Protein AF-A0A921BM85-F1 (afdb_monomer_lite)

Structure (mmCIF, N/CA/C/O backbone):
data_AF-A0A921BM85-F1
#
_entry.id   AF-A0A921BM85-F1
#
loop_
_atom_site.group_PDB
_atom_site.id
_atom_site.type_symbol
_atom_site.label_atom_id
_atom_site.label_alt_id
_atom_site.label_comp_id
_atom_site.label_asym_id
_atom_site.label_entity_id
_atom_site.label_seq_id
_atom_site.pdbx_PDB_ins_code
_atom_site.Cartn_x
_atom_site.Cartn_y
_atom_site.Cartn_z
_atom_site.occupancy
_atom_site.B_iso_or_equiv
_atom_site.auth_seq_id
_atom_site.auth_comp_id
_atom_site.auth_asym_id
_atom_site.auth_atom_id
_atom_site.pdbx_PDB_model_num
ATOM 1 N N . MET A 1 1 ? 4.357 -7.277 -41.636 1.00 55.91 1 MET A N 1
ATOM 2 C CA . MET A 1 1 ? 4.014 -5.890 -41.242 1.00 55.91 1 MET A CA 1
ATOM 3 C C . MET A 1 1 ? 2.924 -5.832 -40.171 1.00 55.91 1 MET A C 1
ATOM 5 O O . MET A 1 1 ? 3.113 -5.083 -39.227 1.00 55.91 1 MET A O 1
ATOM 9 N N . LEU A 1 2 ? 1.863 -6.655 -40.232 1.00 60.12 2 LEU A N 1
ATOM 10 C CA . LEU A 1 2 ? 0.799 -6.682 -39.207 1.00 60.12 2 LEU A CA 1
ATOM 11 C C . LEU A 1 2 ? 1.281 -7.098 -37.794 1.00 60.12 2 LEU A C 1
ATOM 13 O O . LEU A 1 2 ? 0.870 -6.494 -36.815 1.00 60.12 2 LEU A O 1
ATOM 17 N N . LEU A 1 3 ? 2.203 -8.070 -37.698 1.00 61.19 3 LEU A N 1
ATOM 18 C CA . LEU A 1 3 ? 2.743 -8.574 -36.419 1.00 61.19 3 LEU A CA 1
ATOM 19 C C . LEU A 1 3 ? 3.616 -7.556 -35.665 1.00 61.19 3 LEU A C 1
ATOM 21 O O . LEU A 1 3 ? 3.612 -7.526 -34.447 1.00 61.19 3 LEU A O 1
ATOM 25 N N . ALA A 1 4 ? 4.369 -6.708 -36.371 1.00 62.47 4 ALA A N 1
ATOM 26 C CA . ALA A 1 4 ? 5.196 -5.685 -35.722 1.00 62.47 4 ALA A CA 1
ATOM 27 C C . ALA A 1 4 ? 4.342 -4.526 -35.180 1.00 62.47 4 ALA A C 1
ATOM 29 O O . ALA A 1 4 ? 4.653 -3.966 -34.132 1.00 62.47 4 ALA A O 1
ATOM 30 N N . ALA A 1 5 ? 3.250 -4.198 -35.882 1.00 64.81 5 ALA A N 1
ATOM 31 C CA . ALA A 1 5 ? 2.274 -3.215 -35.428 1.00 64.81 5 ALA A CA 1
ATOM 32 C C . ALA A 1 5 ? 1.496 -3.714 -34.200 1.00 64.81 5 ALA A C 1
ATOM 34 O O . ALA A 1 5 ? 1.294 -2.938 -33.269 1.00 64.81 5 ALA A O 1
ATOM 35 N N . SER A 1 6 ? 1.135 -5.006 -34.155 1.00 75.25 6 SER A N 1
ATOM 36 C CA . SER A 1 6 ? 0.474 -5.589 -32.980 1.00 75.25 6 SER A CA 1
ATOM 37 C C . SER A 1 6 ? 1.398 -5.619 -31.765 1.00 75.25 6 SER A C 1
ATOM 39 O O . SER A 1 6 ? 1.010 -5.117 -30.719 1.00 75.25 6 SER A O 1
ATOM 41 N N . THR A 1 7 ? 2.657 -6.054 -31.915 1.00 82.19 7 THR A N 1
ATOM 42 C CA . THR A 1 7 ? 3.611 -6.084 -30.791 1.00 82.19 7 THR A CA 1
ATOM 43 C C . THR A 1 7 ? 3.827 -4.702 -30.166 1.00 82.19 7 THR A C 1
ATOM 45 O O . THR A 1 7 ? 3.972 -4.590 -28.951 1.00 82.19 7 THR A O 1
ATOM 48 N N . GLY A 1 8 ? 3.845 -3.635 -30.974 1.00 83.44 8 GLY A N 1
ATOM 49 C CA . GLY A 1 8 ? 3.953 -2.265 -30.465 1.00 83.44 8 GLY A CA 1
ATOM 50 C C . GLY A 1 8 ? 2.745 -1.846 -29.621 1.00 83.44 8 GLY A C 1
ATOM 51 O O . GLY A 1 8 ? 2.917 -1.254 -28.554 1.00 83.44 8 GLY A O 1
ATOM 52 N N . GLU A 1 9 ? 1.533 -2.189 -30.062 1.00 87.19 9 GLU A N 1
ATOM 53 C CA . GLU A 1 9 ? 0.307 -1.930 -29.300 1.00 87.19 9 GLU A CA 1
ATOM 54 C C . GLU A 1 9 ? 0.240 -2.784 -28.022 1.00 87.19 9 GLU A C 1
ATOM 56 O O . GLU A 1 9 ? -0.127 -2.277 -26.959 1.00 87.19 9 GLU A O 1
ATOM 61 N N . ASP A 1 10 ? 0.668 -4.046 -28.095 1.00 88.81 10 ASP A N 1
ATOM 62 C CA . ASP A 1 10 ? 0.732 -4.968 -26.957 1.00 88.81 10 ASP A CA 1
ATOM 63 C C . ASP A 1 10 ? 1.700 -4.466 -25.876 1.00 88.81 10 ASP A C 1
ATOM 65 O O . ASP A 1 10 ? 1.360 -4.451 -24.691 1.00 88.81 10 ASP A O 1
ATOM 69 N N . LEU A 1 11 ? 2.882 -3.978 -26.271 1.00 88.69 11 LEU A N 1
ATOM 70 C CA . LEU A 1 11 ? 3.843 -3.372 -25.346 1.00 88.69 11 LEU A CA 1
ATOM 71 C C . LEU A 1 11 ? 3.290 -2.102 -24.700 1.00 88.69 11 LEU A C 1
ATOM 73 O O . LEU A 1 11 ? 3.440 -1.913 -23.491 1.00 88.69 11 LEU A O 1
ATOM 77 N N . LEU A 1 12 ? 2.629 -1.243 -25.477 1.00 90.19 12 LEU A N 1
ATOM 78 C CA . LEU A 1 12 ? 2.027 -0.024 -24.944 1.00 90.19 12 LEU A CA 1
ATOM 79 C C . LEU A 1 12 ? 0.931 -0.353 -23.921 1.00 90.19 12 LEU A C 1
ATOM 81 O O . LEU A 1 12 ? 0.907 0.228 -22.835 1.00 90.19 12 LEU A O 1
ATOM 85 N N . ARG A 1 13 ? 0.064 -1.327 -24.220 1.00 90.62 13 ARG A N 1
ATOM 86 C CA . ARG A 1 13 ? -0.954 -1.814 -23.276 1.00 90.62 13 ARG A CA 1
ATOM 87 C C . ARG A 1 13 ? -0.318 -2.409 -22.023 1.00 90.62 13 ARG A C 1
ATOM 89 O O . ARG A 1 13 ? -0.761 -2.079 -20.925 1.00 90.62 13 ARG A O 1
ATOM 96 N N . ALA A 1 14 ? 0.730 -3.217 -22.169 1.00 90.56 14 ALA A N 1
ATOM 97 C CA . ALA A 1 14 ? 1.435 -3.821 -21.042 1.00 90.56 14 ALA A CA 1
ATOM 98 C C . ALA A 1 14 ? 2.052 -2.764 -20.112 1.00 90.56 14 ALA A C 1
ATOM 100 O O . ALA A 1 14 ? 1.903 -2.856 -18.894 1.00 90.56 14 ALA A O 1
ATOM 101 N N . VAL A 1 15 ? 2.683 -1.722 -20.665 1.00 92.25 15 VAL A N 1
ATOM 102 C CA . VAL A 1 15 ? 3.244 -0.615 -19.873 1.00 92.25 15 VAL A CA 1
ATOM 103 C C . VAL A 1 15 ? 2.140 0.178 -19.178 1.00 92.25 15 VAL A C 1
ATOM 105 O O . VAL A 1 15 ? 2.256 0.457 -17.988 1.00 92.25 15 VAL A O 1
ATOM 108 N N . LEU A 1 16 ? 1.051 0.509 -19.875 1.00 93.12 16 LEU A N 1
ATOM 109 C CA . LEU A 1 16 ? -0.053 1.276 -19.290 1.00 93.12 16 LEU A CA 1
ATOM 110 C C . LEU A 1 16 ? -0.793 0.504 -18.192 1.00 93.12 16 LEU A C 1
ATOM 112 O O . LEU A 1 16 ? -1.207 1.099 -17.201 1.00 93.12 16 LEU A O 1
ATOM 116 N N . GLN A 1 17 ? -0.941 -0.813 -18.336 1.00 93.38 17 GLN A N 1
ATOM 117 C CA . GLN A 1 17 ? -1.547 -1.665 -17.310 1.00 93.38 17 GLN A CA 1
ATOM 118 C C . GLN A 1 17 ? -0.592 -1.941 -16.143 1.00 93.38 17 GLN A C 1
ATOM 120 O O . GLN A 1 17 ? -1.032 -2.038 -14.998 1.00 93.38 17 GLN A O 1
ATOM 125 N N . GLY A 1 18 ? 0.712 -2.043 -16.415 1.00 92.00 18 GLY A N 1
ATOM 126 C CA . GLY A 1 18 ? 1.743 -2.271 -15.403 1.00 92.00 18 GLY A CA 1
ATOM 127 C C . GLY A 1 18 ? 2.150 -1.015 -14.629 1.00 92.00 18 GLY A C 1
ATOM 128 O O . GLY A 1 18 ? 2.615 -1.129 -13.495 1.00 92.00 18 GLY A O 1
ATOM 129 N N . ALA A 1 19 ? 1.953 0.178 -15.195 1.00 94.56 19 ALA A N 1
ATOM 130 C CA . ALA A 1 19 ? 2.369 1.432 -14.578 1.00 94.56 19 ALA A CA 1
ATOM 131 C C . ALA A 1 19 ? 1.683 1.699 -13.224 1.00 94.56 19 ALA A C 1
ATOM 133 O O . ALA A 1 19 ? 2.415 1.929 -12.265 1.00 94.56 19 ALA A O 1
ATOM 134 N N . PRO A 1 20 ? 0.345 1.605 -13.063 1.00 94.81 20 PRO A N 1
ATOM 135 C CA . PRO A 1 20 ? -0.296 1.861 -11.772 1.00 94.81 20 PRO A CA 1
ATOM 136 C C . PRO A 1 20 ? 0.205 0.961 -10.625 1.00 94.81 20 PRO A C 1
ATOM 138 O O . PRO A 1 20 ? 0.651 1.507 -9.612 1.00 94.81 20 PRO A O 1
ATOM 141 N N . PRO A 1 21 ? 0.206 -0.386 -10.736 1.00 93.62 21 PRO A N 1
ATOM 142 C CA . PRO A 1 21 ? 0.743 -1.228 -9.668 1.00 93.62 21 PRO A CA 1
ATOM 143 C C . PRO A 1 21 ? 2.261 -1.053 -9.512 1.00 93.62 21 PRO A C 1
ATOM 145 O O . PRO A 1 21 ? 2.754 -1.011 -8.386 1.00 93.62 21 PRO A O 1
ATOM 148 N N . GLY A 1 22 ? 3.003 -0.872 -10.611 1.00 92.94 22 GLY A N 1
ATOM 149 C CA . GLY A 1 22 ? 4.445 -0.615 -10.577 1.00 92.94 22 GLY A CA 1
ATOM 150 C C . GLY A 1 22 ? 4.807 0.657 -9.806 1.00 92.94 22 GLY A C 1
ATOM 151 O O . GLY A 1 22 ? 5.736 0.642 -9.001 1.00 92.94 22 GLY A O 1
ATOM 152 N N . SER A 1 23 ? 4.037 1.735 -9.977 1.00 94.38 23 SER A N 1
ATOM 153 C CA . SER A 1 23 ? 4.203 2.978 -9.220 1.00 94.38 23 SER A CA 1
ATOM 154 C C . SER A 1 23 ? 3.971 2.774 -7.725 1.00 94.38 23 SER A C 1
ATOM 156 O O . SER A 1 23 ? 4.740 3.299 -6.925 1.00 94.38 23 SER A O 1
ATOM 158 N N . VAL A 1 24 ? 2.970 1.980 -7.330 1.00 91.81 24 VAL A N 1
ATOM 159 C CA . VAL A 1 24 ? 2.722 1.672 -5.911 1.00 91.81 24 VAL A CA 1
ATOM 160 C C . VAL A 1 24 ? 3.922 0.945 -5.299 1.00 91.81 24 VAL A C 1
ATOM 162 O O . VAL A 1 24 ? 4.426 1.367 -4.259 1.00 91.81 24 VAL A O 1
ATOM 165 N N . TYR A 1 25 ? 4.437 -0.094 -5.959 1.00 90.62 25 TYR A N 1
ATOM 166 C CA . TYR A 1 25 ? 5.613 -0.817 -5.464 1.00 90.62 25 TYR A CA 1
ATOM 167 C C . TYR A 1 25 ? 6.877 0.052 -5.442 1.00 90.62 25 TYR A C 1
ATOM 169 O O . TYR A 1 25 ? 7.659 -0.032 -4.493 1.00 90.62 25 TYR A O 1
ATOM 177 N N . ALA A 1 26 ? 7.059 0.926 -6.436 1.00 93.50 26 ALA A N 1
ATOM 178 C CA . ALA A 1 26 ? 8.168 1.876 -6.467 1.00 93.50 26 ALA A CA 1
ATOM 179 C C . ALA A 1 26 ? 8.104 2.876 -5.300 1.00 93.50 26 ALA A C 1
ATOM 181 O O . ALA A 1 26 ? 9.127 3.147 -4.673 1.00 93.50 26 ALA A O 1
ATOM 182 N N . LEU A 1 27 ? 6.913 3.383 -4.966 1.00 92.25 27 LEU A N 1
ATOM 183 C CA . LEU A 1 27 ? 6.711 4.271 -3.817 1.00 92.25 27 LEU A CA 1
ATOM 184 C C . LEU A 1 27 ? 6.988 3.562 -2.485 1.00 92.25 27 LEU A C 1
ATOM 186 O O . LEU A 1 27 ? 7.630 4.144 -1.612 1.00 92.25 27 LEU A O 1
ATOM 190 N N . ILE A 1 28 ? 6.567 2.300 -2.340 1.00 87.25 28 ILE A N 1
ATOM 191 C CA . ILE A 1 28 ? 6.877 1.491 -1.151 1.00 87.25 28 ILE A CA 1
ATOM 192 C C . ILE A 1 28 ? 8.396 1.331 -1.004 1.00 87.25 28 ILE A C 1
ATOM 194 O O . ILE A 1 28 ? 8.944 1.608 0.064 1.00 87.25 28 ILE A O 1
ATOM 198 N N . ALA A 1 29 ? 9.091 0.943 -2.078 1.00 88.81 29 ALA A N 1
ATOM 199 C CA . ALA A 1 29 ? 10.546 0.799 -2.070 1.00 88.81 29 ALA A CA 1
ATOM 200 C C . ALA A 1 29 ? 11.255 2.123 -1.736 1.00 88.81 29 ALA A C 1
ATOM 202 O O . ALA A 1 29 ? 12.202 2.134 -0.948 1.00 88.81 29 ALA A O 1
ATOM 203 N N . LEU A 1 30 ? 10.771 3.242 -2.283 1.00 91.12 30 LEU A N 1
ATOM 204 C CA . LEU A 1 30 ? 11.296 4.571 -1.982 1.00 91.12 30 LEU A CA 1
ATOM 205 C C . LEU A 1 30 ? 11.157 4.912 -0.491 1.00 91.12 30 LEU A C 1
ATOM 207 O O . LEU A 1 30 ? 12.125 5.378 0.105 1.00 91.12 30 LEU A O 1
ATOM 211 N N . GLY A 1 31 ? 10.003 4.633 0.124 1.00 85.31 31 GLY A N 1
ATOM 212 C CA . GLY A 1 31 ? 9.795 4.824 1.563 1.00 85.31 31 GLY A CA 1
ATOM 213 C C . GLY A 1 31 ? 10.808 4.044 2.404 1.00 85.31 31 GLY A C 1
ATOM 214 O O . GLY A 1 31 ? 11.472 4.623 3.261 1.00 85.31 31 GLY A O 1
ATOM 215 N N . PHE A 1 32 ? 11.021 2.763 2.085 1.00 81.19 32 PHE A N 1
ATOM 216 C CA . PHE A 1 32 ? 12.030 1.931 2.753 1.00 81.19 32 PHE A CA 1
ATOM 217 C C . PHE A 1 32 ? 13.449 2.502 2.638 1.00 81.19 32 PHE A C 1
ATOM 219 O O . PHE A 1 32 ? 14.184 2.549 3.627 1.00 81.19 32 PHE A O 1
ATOM 226 N N . VAL A 1 33 ? 13.845 2.943 1.441 1.00 86.25 33 VAL A N 1
ATOM 227 C CA . VAL A 1 33 ? 15.184 3.504 1.210 1.00 86.25 33 VAL A CA 1
ATOM 228 C C . VAL A 1 33 ? 15.365 4.812 1.973 1.00 86.25 33 VAL A C 1
ATOM 230 O O . VAL A 1 33 ? 16.405 5.002 2.602 1.00 86.25 33 VAL A O 1
ATOM 233 N N . LEU A 1 34 ? 14.371 5.702 1.955 1.00 86.12 34 LEU A N 1
ATOM 234 C CA . LEU A 1 34 ? 14.443 6.976 2.671 1.00 86.12 34 LEU A CA 1
ATOM 235 C C . LEU A 1 34 ? 14.563 6.760 4.183 1.00 86.12 34 LEU A C 1
ATOM 237 O O . LEU A 1 34 ? 15.460 7.339 4.795 1.00 86.12 34 LEU A O 1
ATOM 241 N N . THR A 1 35 ? 13.753 5.874 4.764 1.00 81.31 35 THR A N 1
ATOM 242 C CA . THR A 1 35 ? 13.825 5.547 6.196 1.00 81.31 35 THR A CA 1
ATOM 243 C C . THR A 1 35 ? 15.161 4.912 6.578 1.00 81.31 35 THR A C 1
ATOM 245 O O . THR A 1 35 ? 15.739 5.245 7.614 1.0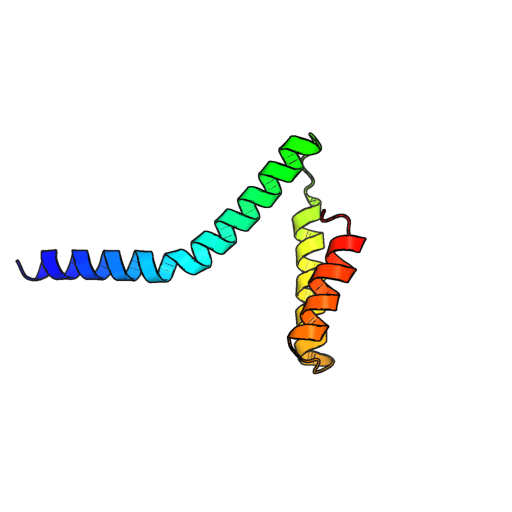0 81.31 35 THR A O 1
ATOM 248 N N . TYR A 1 36 ? 15.711 4.031 5.738 1.00 81.31 36 TYR A N 1
ATOM 249 C CA . TYR A 1 36 ? 17.049 3.480 5.968 1.00 81.31 36 TYR A CA 1
ATOM 250 C C . TYR A 1 36 ? 18.127 4.569 5.923 1.00 81.31 36 TYR A C 1
ATOM 252 O O . TYR A 1 36 ? 19.034 4.594 6.754 1.00 81.31 36 TYR A O 1
ATOM 260 N N . LYS A 1 37 ? 18.026 5.501 4.969 1.00 82.75 37 LYS A N 1
ATOM 261 C CA . LYS A 1 37 ? 18.992 6.594 4.808 1.00 82.75 37 LYS A CA 1
ATOM 262 C C . LYS A 1 37 ? 18.961 7.600 5.960 1.00 82.75 37 LYS A C 1
ATOM 264 O O . LYS A 1 37 ? 20.005 8.185 6.233 1.00 82.75 37 LYS A O 1
ATOM 269 N N . THR A 1 38 ? 17.819 7.805 6.615 1.00 81.56 38 THR A N 1
ATOM 270 C CA . THR A 1 38 ? 17.696 8.713 7.768 1.00 81.56 38 THR A CA 1
ATOM 271 C C . THR A 1 38 ? 18.064 8.045 9.092 1.00 81.56 38 THR A C 1
ATOM 273 O O . THR A 1 38 ? 18.725 8.672 9.915 1.00 81.56 38 THR A O 1
ATOM 276 N N . SER A 1 39 ? 17.672 6.783 9.301 1.00 78.62 39 SER A N 1
ATOM 277 C CA . SER A 1 39 ? 17.899 6.057 10.564 1.00 78.62 39 SER A CA 1
ATOM 278 C C . SER A 1 39 ? 19.236 5.312 10.633 1.00 78.62 39 SER A C 1
ATOM 280 O O . SER A 1 39 ? 19.729 5.036 11.724 1.00 78.62 39 SER A O 1
ATOM 282 N N . GLY A 1 40 ? 19.818 4.947 9.487 1.00 77.19 40 GLY A N 1
ATOM 283 C CA . GLY A 1 40 ? 21.024 4.119 9.406 1.00 77.19 40 GLY A CA 1
ATOM 284 C C . GLY A 1 40 ? 20.819 2.651 9.807 1.00 77.19 40 GLY A C 1
ATOM 285 O O . GLY A 1 40 ? 21.783 1.887 9.797 1.00 77.19 40 GLY A O 1
ATOM 286 N N . VAL A 1 41 ? 19.589 2.237 10.140 1.00 78.69 41 VAL A N 1
ATOM 287 C CA . VAL A 1 41 ? 19.256 0.879 10.595 1.00 78.69 41 VAL A CA 1
ATOM 288 C C . VAL A 1 41 ? 18.222 0.259 9.661 1.00 78.69 41 VAL A C 1
ATOM 290 O O . VAL A 1 41 ? 17.183 0.849 9.370 1.00 78.69 41 VAL A O 1
ATOM 293 N N . PHE A 1 42 ? 18.485 -0.964 9.193 1.00 71.88 42 PHE A N 1
ATOM 294 C CA . PHE A 1 42 ? 17.524 -1.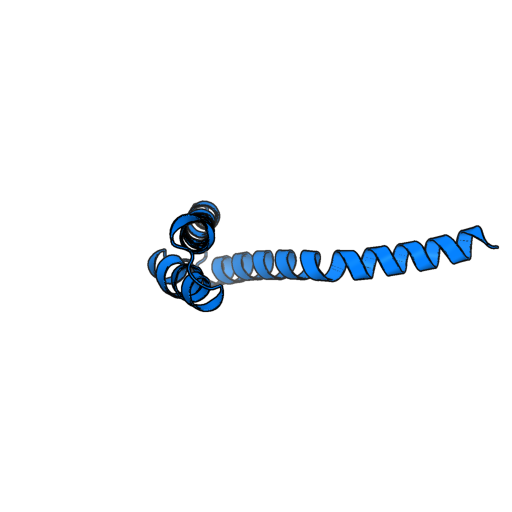709 8.382 1.00 71.88 42 PHE A CA 1
ATOM 295 C C . PHE A 1 42 ? 16.496 -2.393 9.286 1.00 71.88 42 PHE A C 1
ATOM 297 O O . PHE A 1 42 ? 16.749 -3.457 9.851 1.00 71.88 42 PHE A O 1
ATOM 304 N N . ASN A 1 43 ? 15.337 -1.759 9.460 1.00 73.50 43 ASN A N 1
ATOM 305 C CA . ASN A 1 43 ? 14.265 -2.302 10.283 1.00 73.50 43 ASN A CA 1
ATOM 306 C C . ASN A 1 43 ? 13.452 -3.354 9.498 1.00 73.50 43 ASN A C 1
ATOM 308 O O . ASN A 1 43 ? 12.642 -3.033 8.630 1.00 73.50 43 ASN A O 1
ATOM 312 N N . LEU A 1 44 ? 13.657 -4.628 9.845 1.00 77.94 44 LEU A N 1
ATOM 313 C CA . LEU A 1 44 ? 12.948 -5.780 9.273 1.00 77.94 44 LEU A CA 1
ATOM 314 C C . LEU A 1 44 ? 11.496 -5.915 9.762 1.00 77.94 44 LEU A C 1
ATOM 316 O O . LEU A 1 44 ? 10.695 -6.604 9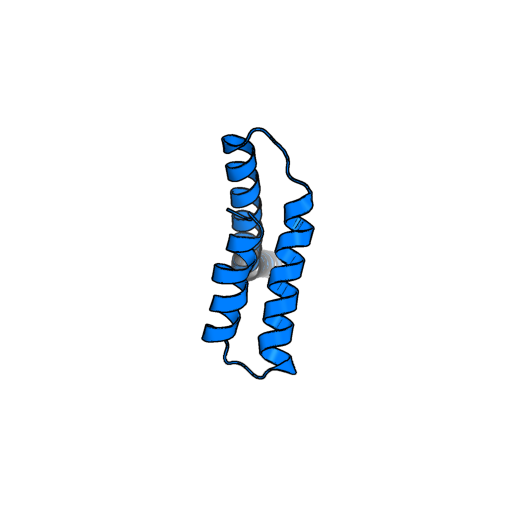.130 1.00 77.94 44 LEU A O 1
ATOM 320 N N . ALA A 1 45 ? 11.135 -5.262 10.870 1.00 79.75 45 ALA A N 1
ATOM 321 C CA . ALA A 1 45 ? 9.789 -5.323 11.434 1.00 79.75 45 ALA A CA 1
ATOM 322 C C . ALA A 1 45 ? 8.762 -4.525 10.613 1.00 79.75 45 ALA A C 1
ATOM 324 O O . ALA A 1 45 ? 7.566 -4.770 10.761 1.00 79.75 45 ALA A O 1
ATOM 325 N N . PHE A 1 46 ? 9.203 -3.652 9.697 1.00 76.50 46 PHE A N 1
ATOM 326 C CA . PHE A 1 46 ? 8.322 -2.866 8.823 1.00 76.50 46 PHE A CA 1
ATOM 327 C C . PHE A 1 46 ? 7.303 -3.726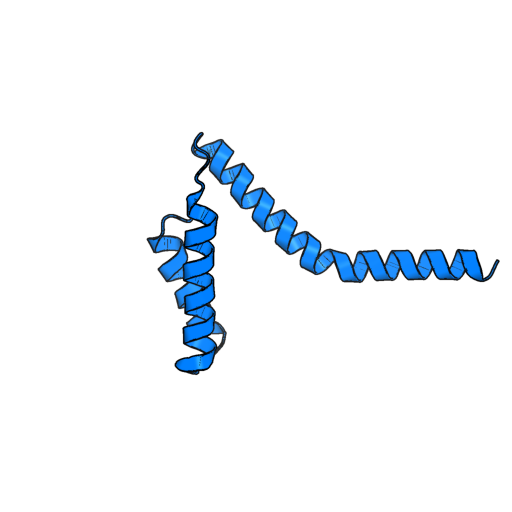 8.069 1.00 76.50 46 PHE A C 1
ATOM 329 O O . PHE A 1 46 ? 6.147 -3.333 7.929 1.00 76.50 46 PHE A O 1
ATOM 336 N N . GLY A 1 47 ? 7.704 -4.916 7.608 1.00 78.19 47 GLY A N 1
ATOM 337 C CA . GLY A 1 47 ? 6.796 -5.831 6.914 1.00 78.19 47 GLY A CA 1
ATOM 338 C C . GLY A 1 47 ? 5.676 -6.342 7.822 1.00 78.19 47 GLY A C 1
ATOM 339 O O . GLY A 1 47 ? 4.506 -6.315 7.444 1.00 78.19 47 GLY A O 1
ATOM 340 N N . ALA A 1 48 ? 6.020 -6.751 9.047 1.00 82.25 48 ALA A N 1
ATOM 341 C CA . ALA 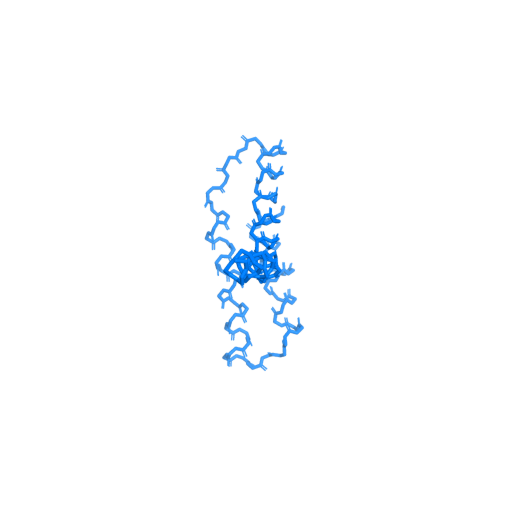A 1 48 ? 5.042 -7.209 10.031 1.00 82.25 48 ALA A CA 1
ATOM 342 C C . ALA A 1 48 ? 4.111 -6.069 10.474 1.00 82.25 48 ALA A C 1
ATOM 344 O O . ALA A 1 48 ? 2.901 -6.259 10.573 1.00 82.25 48 ALA A O 1
ATOM 345 N N . GLN A 1 49 ? 4.654 -4.868 10.678 1.00 82.38 49 GLN A N 1
ATOM 346 C CA . GLN A 1 49 ? 3.887 -3.684 11.072 1.00 82.38 49 GLN A CA 1
ATOM 347 C C . GLN A 1 49 ? 2.905 -3.244 9.974 1.00 82.38 49 GLN A C 1
ATOM 349 O O . GLN A 1 49 ? 1.725 -3.017 10.252 1.00 82.38 49 GLN A O 1
ATOM 354 N N . ALA A 1 50 ? 3.351 -3.214 8.713 1.00 83.62 50 ALA A N 1
ATOM 355 C CA . ALA A 1 50 ? 2.485 -2.936 7.569 1.00 83.62 50 ALA A CA 1
ATOM 356 C C . ALA A 1 50 ? 1.378 -3.995 7.417 1.00 83.62 50 ALA A C 1
ATOM 358 O O . ALA A 1 50 ? 0.225 -3.649 7.153 1.00 83.62 50 ALA A O 1
ATOM 359 N N . TYR A 1 51 ? 1.698 -5.275 7.643 1.00 86.25 51 TYR A N 1
ATOM 360 C CA . TYR A 1 51 ? 0.708 -6.353 7.604 1.00 86.25 51 TYR A CA 1
ATOM 361 C C . TYR A 1 51 ? -0.374 -6.188 8.677 1.00 86.25 51 TYR A C 1
ATOM 363 O O . TYR A 1 51 ? -1.555 -6.335 8.371 1.00 86.25 51 TYR A O 1
ATOM 371 N N . VAL A 1 52 ? -0.007 -5.826 9.911 1.00 87.56 52 VAL A N 1
ATOM 372 C CA . VAL A 1 52 ? -0.985 -5.583 10.989 1.00 87.56 52 VAL A CA 1
ATOM 373 C C . VAL A 1 52 ? -1.935 -4.436 10.629 1.00 87.56 52 VAL A C 1
ATOM 375 O O . VAL A 1 52 ? -3.147 -4.567 10.803 1.00 87.56 52 VAL A O 1
ATOM 378 N N . SER A 1 53 ? -1.415 -3.338 10.071 1.00 86.38 53 SER A N 1
ATOM 379 C CA . SER A 1 53 ? -2.241 -2.221 9.587 1.00 86.38 53 SER A CA 1
ATOM 380 C C . SER A 1 53 ? -3.212 -2.664 8.479 1.00 86.38 53 SER A C 1
ATOM 382 O O . SER A 1 53 ? -4.410 -2.372 8.547 1.00 86.38 53 SER A O 1
ATOM 384 N N . ALA A 1 54 ? -2.734 -3.443 7.504 1.00 86.62 54 ALA A N 1
ATOM 385 C CA . ALA A 1 54 ? -3.559 -3.959 6.412 1.00 86.62 54 ALA A CA 1
ATOM 386 C C . ALA A 1 54 ? -4.630 -4.957 6.889 1.00 86.62 54 ALA A C 1
ATOM 388 O O . ALA A 1 54 ? -5.782 -4.887 6.455 1.00 86.62 54 ALA A O 1
ATOM 389 N N . ALA A 1 55 ? -4.281 -5.855 7.812 1.00 87.94 55 ALA A N 1
ATOM 390 C CA . ALA A 1 55 ? -5.219 -6.805 8.403 1.00 87.94 55 ALA A CA 1
ATOM 391 C C . ALA A 1 55 ? -6.334 -6.081 9.169 1.00 87.94 55 ALA A C 1
ATOM 393 O O . ALA A 1 55 ? -7.506 -6.428 9.033 1.00 87.94 55 ALA A O 1
ATOM 394 N N . MET A 1 56 ? -5.996 -5.018 9.903 1.00 88.81 56 MET A N 1
ATOM 395 C CA . MET A 1 56 ? -6.984 -4.193 10.597 1.00 88.81 56 MET A CA 1
ATOM 396 C C . MET A 1 56 ? -7.866 -3.385 9.642 1.00 88.81 56 MET A C 1
ATOM 398 O O . MET A 1 56 ? -9.059 -3.250 9.907 1.00 88.81 56 MET A O 1
ATOM 402 N N . TYR A 1 57 ? -7.336 -2.903 8.511 1.00 87.75 57 TYR A N 1
ATOM 403 C CA . TYR A 1 57 ? -8.171 -2.324 7.452 1.00 87.75 57 TYR A CA 1
ATOM 404 C C . TYR A 1 57 ? -9.190 -3.346 6.933 1.00 87.75 57 TYR A C 1
ATOM 406 O O . TYR A 1 57 ? -10.377 -3.036 6.827 1.00 87.75 57 TYR A O 1
ATOM 414 N N . PHE A 1 58 ? -8.742 -4.572 6.642 1.00 86.88 58 PHE A N 1
ATOM 415 C CA . PHE A 1 58 ? -9.622 -5.640 6.170 1.00 86.88 58 PHE A CA 1
ATOM 416 C C . PHE A 1 58 ? -10.685 -6.002 7.213 1.00 86.88 58 PHE A C 1
ATOM 418 O O . PHE A 1 58 ? -11.864 -6.063 6.877 1.00 86.88 58 PHE A O 1
ATOM 425 N N . GLN A 1 59 ? -10.299 -6.148 8.481 1.00 88.56 59 GLN A N 1
ATOM 426 C CA . GLN A 1 59 ? -11.222 -6.404 9.585 1.00 88.56 59 GLN A CA 1
ATOM 427 C C . GLN A 1 59 ? -12.260 -5.277 9.722 1.00 88.56 59 GLN A C 1
ATOM 429 O O . GLN A 1 59 ? -13.460 -5.540 9.784 1.00 88.56 59 GLN A O 1
ATOM 434 N N . ALA A 1 60 ? -11.827 -4.013 9.705 1.00 88.06 60 ALA A N 1
ATOM 435 C CA . ALA A 1 60 ? -12.727 -2.867 9.809 1.00 88.06 60 ALA A CA 1
ATOM 436 C C . ALA A 1 60 ? -13.702 -2.786 8.620 1.00 88.06 60 ALA A C 1
ATOM 438 O O . ALA A 1 60 ? -14.867 -2.427 8.793 1.00 88.06 60 ALA A O 1
ATOM 439 N N . ARG A 1 61 ? -13.249 -3.141 7.411 1.00 90.25 61 ARG A N 1
ATOM 440 C CA . ARG A 1 61 ? -14.077 -3.128 6.194 1.00 90.25 61 ARG A CA 1
ATOM 441 C C . ARG A 1 61 ? -15.058 -4.292 6.117 1.00 90.25 61 ARG A C 1
ATOM 443 O O . ARG A 1 61 ? -16.198 -4.067 5.720 1.00 90.25 61 ARG A O 1
ATOM 450 N N . THR A 1 62 ? -14.607 -5.498 6.444 1.00 87.44 62 THR A N 1
ATOM 451 C CA . THR A 1 62 ? -15.368 -6.739 6.250 1.00 87.44 62 THR A CA 1
ATOM 452 C C . THR A 1 62 ? -16.255 -7.037 7.448 1.00 87.44 62 THR A C 1
ATOM 454 O O . THR A 1 62 ? -17.456 -7.221 7.292 1.00 87.44 62 THR A O 1
ATOM 457 N N . GLU A 1 63 ? -15.681 -7.038 8.647 1.00 87.19 63 GLU A N 1
ATOM 458 C CA . GLU A 1 63 ? -16.342 -7.559 9.848 1.00 87.19 63 GLU A CA 1
ATOM 459 C C . GLU A 1 63 ? -17.095 -6.457 10.592 1.00 87.19 63 GLU A C 1
ATOM 461 O O . GLU A 1 63 ? -18.210 -6.661 11.062 1.00 87.19 63 GLU A O 1
ATOM 466 N N . TRP A 1 64 ? -16.522 -5.252 10.662 1.00 86.56 64 TRP A N 1
ATOM 467 C CA . TRP A 1 64 ? -17.205 -4.103 11.273 1.00 86.56 64 TRP A CA 1
ATOM 468 C C . TRP A 1 64 ? -18.070 -3.319 10.282 1.00 86.56 64 TRP A C 1
ATOM 470 O O . TRP A 1 64 ? -18.804 -2.419 10.687 1.00 86.56 64 TRP A O 1
ATOM 480 N N . GLY A 1 65 ? -17.989 -3.639 8.986 1.00 86.56 65 GLY A N 1
ATOM 481 C CA . GLY A 1 65 ? -18.783 -3.000 7.935 1.00 86.56 65 GLY A CA 1
ATOM 482 C C . GLY A 1 65 ? -18.508 -1.503 7.760 1.00 86.56 65 GLY A C 1
ATOM 483 O O . GLY A 1 65 ? -19.336 -0.784 7.197 1.00 86.56 65 GLY A O 1
ATOM 484 N N . TRP A 1 66 ? -17.371 -0.996 8.248 1.00 88.94 66 TRP A N 1
ATOM 485 C CA . TRP A 1 66 ? -17.051 0.425 8.155 1.00 88.94 66 TRP A CA 1
ATOM 486 C C . TRP A 1 66 ? -16.859 0.840 6.704 1.00 88.94 66 TRP A C 1
ATOM 488 O O . TRP A 1 66 ? -16.344 0.083 5.884 1.00 88.94 66 TRP A O 1
ATOM 498 N N . GLN A 1 67 ? -17.228 2.077 6.382 1.00 86.50 67 GLN A N 1
ATOM 499 C CA . GLN A 1 67 ? -16.974 2.666 5.069 1.00 86.50 67 GLN A CA 1
ATOM 500 C C . GLN A 1 67 ? -15.460 2.812 4.811 1.00 86.50 67 GLN A C 1
ATOM 502 O O . GLN A 1 67 ? -14.652 2.809 5.740 1.00 86.50 67 GLN A O 1
ATOM 507 N N . VAL A 1 68 ? -15.062 2.951 3.541 1.00 85.50 68 VAL A N 1
ATOM 508 C CA . VAL A 1 68 ? -13.639 2.999 3.132 1.00 85.50 68 VAL A CA 1
ATOM 509 C C . VAL A 1 68 ? -12.854 4.074 3.885 1.00 85.50 68 VAL A C 1
ATOM 511 O O . VAL A 1 68 ? -11.759 3.806 4.370 1.00 85.50 68 VAL A O 1
ATOM 514 N N . VAL A 1 69 ? -13.432 5.268 4.024 1.00 88.62 69 VAL A N 1
ATOM 515 C CA . VAL A 1 69 ? -12.776 6.425 4.647 1.00 88.62 69 VAL A CA 1
ATOM 516 C C . VAL A 1 69 ? -12.425 6.177 6.125 1.00 88.62 69 VAL A C 1
ATOM 518 O O . VAL A 1 69 ? -11.245 6.270 6.459 1.00 88.62 69 VAL A O 1
ATOM 521 N N . PRO A 1 70 ? -13.368 5.814 7.021 1.00 85.88 70 PRO A N 1
ATOM 522 C CA . PRO A 1 70 ? -13.040 5.565 8.427 1.00 85.88 70 PRO A CA 1
ATOM 523 C C . PRO A 1 70 ? -12.105 4.365 8.632 1.00 85.88 70 PRO A C 1
ATOM 525 O O . PRO A 1 70 ? -11.225 4.423 9.490 1.00 85.88 70 PRO A O 1
ATOM 528 N N . ALA A 1 71 ? -12.230 3.308 7.822 1.00 85.19 71 ALA A N 1
ATOM 529 C CA . ALA A 1 71 ? -11.309 2.173 7.888 1.00 85.19 71 ALA A CA 1
ATOM 530 C C . ALA A 1 71 ? -9.874 2.572 7.497 1.00 85.19 71 ALA A C 1
ATOM 532 O O . ALA A 1 71 ? -8.915 2.138 8.137 1.00 85.19 71 ALA A O 1
ATOM 533 N N . LEU A 1 72 ? -9.718 3.429 6.480 1.00 86.31 72 LEU A N 1
ATOM 534 C CA . LEU A 1 72 ? -8.414 3.938 6.050 1.00 86.31 72 LEU A CA 1
ATOM 535 C C . LEU A 1 72 ? -7.787 4.828 7.124 1.00 86.31 72 LEU A C 1
ATOM 537 O O . LEU A 1 72 ? -6.599 4.687 7.402 1.00 86.31 72 LEU A O 1
ATOM 541 N N . ILE A 1 73 ? -8.577 5.692 7.769 1.00 88.19 73 ILE A N 1
ATOM 542 C CA . ILE A 1 73 ? -8.085 6.536 8.866 1.00 88.19 73 ILE A CA 1
ATOM 543 C C . ILE A 1 73 ? -7.521 5.673 10.000 1.00 88.19 73 ILE A C 1
ATOM 545 O O . ILE A 1 73 ? -6.397 5.902 10.448 1.00 88.19 73 ILE A O 1
ATOM 549 N N . LEU A 1 74 ? -8.253 4.640 10.420 1.00 86.56 74 LEU A N 1
ATOM 550 C CA . LEU A 1 74 ? -7.803 3.745 11.485 1.00 86.56 74 LEU A CA 1
ATOM 551 C C . LEU A 1 74 ? -6.526 2.981 11.101 1.00 86.56 74 LEU A C 1
ATOM 553 O O . LEU A 1 74 ? -5.568 2.946 11.872 1.00 86.56 74 LEU A O 1
ATOM 557 N N . ALA A 1 75 ? -6.481 2.403 9.903 1.00 85.12 75 ALA A N 1
ATOM 558 C CA . ALA A 1 75 ? -5.338 1.607 9.472 1.00 85.12 75 ALA A CA 1
ATOM 559 C C . ALA A 1 75 ? -4.078 2.453 9.220 1.00 85.12 75 ALA A C 1
ATOM 561 O O . ALA A 1 75 ? -2.990 2.104 9.686 1.00 85.12 75 ALA A O 1
ATOM 562 N N . VAL A 1 76 ? -4.217 3.571 8.506 1.00 82.19 76 VAL A N 1
ATOM 563 C CA . VAL A 1 76 ? -3.082 4.362 8.012 1.00 82.19 76 VAL A CA 1
ATOM 564 C C . VAL A 1 76 ? -2.624 5.400 9.030 1.00 82.19 76 VAL A C 1
ATOM 566 O O . VAL A 1 76 ? -1.427 5.549 9.240 1.00 82.19 76 VAL A O 1
ATOM 569 N N . PHE A 1 77 ? -3.538 6.115 9.686 1.00 82.25 77 PHE A N 1
ATOM 570 C CA . PHE A 1 77 ? -3.145 7.214 10.574 1.00 82.25 77 PHE A CA 1
ATOM 571 C C . PHE A 1 77 ? -2.979 6.776 12.023 1.00 82.25 77 PHE A C 1
ATOM 573 O O . PHE A 1 77 ? -2.103 7.293 12.705 1.00 82.25 77 PHE A O 1
ATOM 580 N N . ILE A 1 78 ? -3.788 5.830 12.502 1.00 83.94 78 ILE A N 1
ATOM 581 C CA . ILE A 1 78 ? -3.711 5.392 13.901 1.00 83.94 78 ILE A CA 1
ATOM 582 C C . ILE A 1 78 ? -2.703 4.250 14.027 1.00 83.94 78 ILE A C 1
ATOM 584 O O . ILE A 1 78 ? -1.693 4.379 14.721 1.00 83.94 78 ILE A O 1
ATOM 588 N N . LEU A 1 79 ? -2.938 3.140 13.324 1.00 82.12 79 LEU A N 1
ATOM 589 C CA . LEU A 1 79 ? -2.131 1.934 13.506 1.00 82.12 79 LEU A CA 1
ATOM 590 C C . LEU A 1 79 ? -0.719 2.082 12.942 1.00 82.12 79 LEU A C 1
ATOM 592 O O . LEU A 1 79 ? 0.237 1.820 13.671 1.00 82.12 79 LEU A O 1
ATOM 596 N N . ALA A 1 80 ? -0.564 2.570 11.707 1.00 78.44 80 ALA A N 1
ATOM 597 C CA . ALA A 1 80 ? 0.772 2.739 11.132 1.00 78.44 80 ALA A CA 1
ATOM 598 C C . ALA A 1 80 ? 1.626 3.736 11.941 1.00 78.44 80 ALA A C 1
ATOM 600 O O . ALA A 1 80 ? 2.786 3.445 12.231 1.00 78.44 80 ALA A O 1
ATOM 601 N N . HIS A 1 81 ? 1.043 4.851 12.402 1.00 77.50 81 HIS A N 1
ATOM 602 C CA . HIS A 1 81 ? 1.748 5.816 13.252 1.00 77.50 81 HIS A CA 1
ATOM 603 C C . HIS A 1 81 ? 2.159 5.210 14.600 1.00 77.50 81 HIS A C 1
ATOM 605 O O . HIS A 1 81 ? 3.321 5.297 14.986 1.00 77.50 81 HIS A O 1
ATOM 611 N N . SER A 1 82 ? 1.236 4.530 15.290 1.00 75.00 82 SER A N 1
ATOM 612 C CA . SER A 1 82 ? 1.521 3.918 16.597 1.00 75.00 82 SER A CA 1
ATOM 613 C C . SER A 1 82 ? 2.592 2.823 16.537 1.00 75.00 82 SE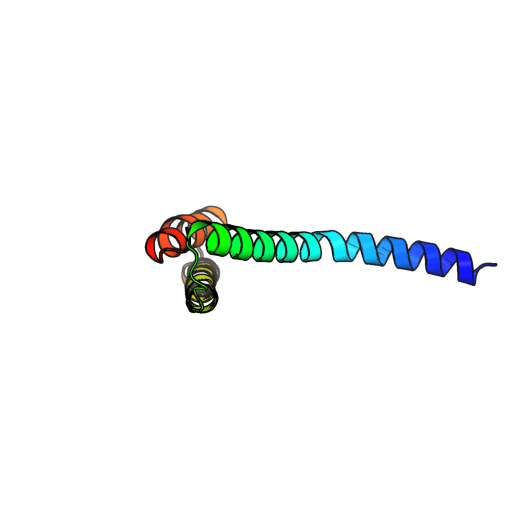R A C 1
ATOM 615 O O . SER A 1 82 ? 3.327 2.621 17.500 1.00 75.00 82 SER A O 1
ATOM 617 N N . SER A 1 83 ? 2.711 2.137 15.397 1.00 66.44 83 SER A N 1
ATOM 618 C CA . SER A 1 83 ? 3.708 1.087 15.188 1.00 66.44 83 SER A CA 1
ATOM 619 C C . SER A 1 83 ? 5.117 1.604 14.864 1.00 66.44 83 SER A C 1
ATOM 621 O O . SER A 1 83 ? 6.036 0.797 14.787 1.00 66.44 83 SER A O 1
ATOM 623 N N . GLY A 1 84 ? 5.324 2.917 14.702 1.00 62.00 84 GLY A N 1
ATOM 624 C CA . GLY A 1 84 ? 6.632 3.474 14.329 1.00 62.00 84 GLY A CA 1
ATOM 625 C C . GLY A 1 84 ? 6.993 3.250 12.856 1.00 62.00 84 GLY A C 1
ATOM 626 O O . GLY A 1 84 ? 8.167 3.119 12.521 1.00 62.00 84 GLY A O 1
ATOM 627 N N . LEU A 1 85 ? 5.982 3.176 11.979 1.00 60.25 85 LEU A N 1
ATOM 628 C CA . LEU A 1 85 ? 6.161 3.058 10.525 1.00 60.25 85 LEU A CA 1
ATOM 629 C C . LEU A 1 85 ? 6.622 4.384 9.870 1.00 60.25 85 LEU A C 1
ATOM 631 O O . LEU A 1 85 ? 6.851 4.416 8.662 1.00 60.25 85 LEU A O 1
ATOM 635 N N . PHE A 1 86 ? 6.745 5.463 10.652 1.00 52.81 86 PHE A N 1
ATOM 636 C CA . PHE A 1 86 ? 7.196 6.795 10.244 1.00 52.81 86 PHE A CA 1
ATOM 637 C C . PHE A 1 86 ? 8.233 7.340 11.223 1.00 52.81 86 PHE A C 1
ATOM 639 O O . PHE A 1 86 ? 8.043 7.122 12.442 1.00 52.81 86 PHE A O 1
#

Radius of gyration: 18.74 Å; chains: 1; bounding box: 40×17×58 Å

pLDDT: mean 83.1, std 9.28, range [52.81, 94.81]

Secondary structure (DSSP, 8-state):
-HHHHHHHHHHHHHHHHHHHHHHHHHHHHHHHHHHHHHHSS--TTHHHHHHHHHHHHHHHHHTS---HHHHHIIIIIIIHHHTT--

Sequence (86 aa):
MLLAASTGEDLLRAVLQGAPPGSVYALIALGFVLTYKTSGVFNLAFGAQAYVSAAMYFQARTEWGWQVVPALILAVFILAHSSGLF

Foldseek 3Di:
DVVVVVVVVVVVVVCVVCVVVVVVVVVVVVLQVVVCVVVVDNDPCLVVQLVVLVVQLVCCCPVVVDDNVVSCCCSPVPSCVVVVVD